Protein AF-A0A1I0X7Y0-F1 (afdb_monomer)

pLDDT: mean 79.52, std 15.02, range [37.16, 93.94]

Nearest PDB structures (foldseek):
  6vsk-assembly1_A  TM=2.607E-01  e=7.099E+00  Homo sapiens

Foldseek 3Di:
DQVPDPDDDPDDDDQPFPLQVVLVVCVNVPCDDPVSVVVNCVVSVPTDDDNPDSDPDPPPDDDDD

Radius of gyration: 15.37 Å; Cα contacts (8 Å, |Δi|>4): 42; chains: 1; bounding box: 41×35×33 Å

Sequence (65 aa):
MARKQKRVVAKAKEVNNHKYAFRCFLLRLGLIGDEYKTSRKILLQNLSGNAAFKCGHRKGGTEHD

Structure (mmCIF, N/CA/C/O backbone):
data_AF-A0A1I0X7Y0-F1
#
_entry.id   AF-A0A1I0X7Y0-F1
#
loop_
_atom_site.group_PDB
_atom_site.id
_atom_site.type_symbol
_atom_site.label_atom_id
_atom_site.label_alt_id
_atom_site.label_comp_id
_atom_site.label_asym_id
_atom_site.label_entity_id
_atom_site.label_seq_id
_atom_site.pdbx_PDB_ins_code
_atom_site.Cartn_x
_atom_site.Cartn_y
_atom_site.Cartn_z
_atom_site.occupancy
_atom_site.B_iso_or_equiv
_atom_site.auth_seq_id
_atom_site.auth_comp_id
_atom_site.auth_asym_id
_atom_site.auth_atom_id
_atom_site.pdbx_PDB_model_num
ATOM 1 N N . MET A 1 1 ? -9.090 -3.438 -2.337 1.00 61.12 1 MET A N 1
ATOM 2 C CA . MET A 1 1 ? -8.296 -3.361 -3.584 1.00 61.12 1 MET A CA 1
ATOM 3 C C . MET A 1 1 ? -7.215 -4.449 -3.723 1.00 61.12 1 MET A C 1
ATOM 5 O O . MET A 1 1 ? -6.628 -4.527 -4.790 1.00 61.12 1 MET A O 1
ATOM 9 N N . ALA A 1 2 ? -7.034 -5.378 -2.772 1.00 63.47 2 ALA A N 1
ATOM 10 C CA . ALA A 1 2 ? -6.185 -6.569 -2.965 1.00 63.47 2 ALA A CA 1
ATOM 11 C C . ALA A 1 2 ? -6.959 -7.801 -3.486 1.00 63.47 2 ALA A C 1
ATOM 13 O O . ALA A 1 2 ? -6.608 -8.362 -4.515 1.00 63.47 2 ALA A O 1
ATOM 14 N N . ARG A 1 3 ? -8.092 -8.153 -2.855 1.00 66.38 3 ARG A N 1
ATOM 15 C CA . ARG A 1 3 ? -8.940 -9.310 -3.233 1.00 66.38 3 ARG A CA 1
ATOM 16 C C . ARG A 1 3 ? -9.493 -9.289 -4.669 1.00 66.38 3 ARG A C 1
ATOM 18 O O . ARG A 1 3 ? -9.915 -10.319 -5.169 1.00 66.38 3 ARG A O 1
ATOM 25 N N . LYS A 1 4 ? -9.517 -8.120 -5.320 1.00 74.94 4 LYS A N 1
ATOM 26 C CA . LYS A 1 4 ? -10.006 -7.946 -6.701 1.00 74.94 4 LYS A CA 1
ATOM 27 C C . LYS A 1 4 ? -8.887 -8.030 -7.754 1.00 74.94 4 LYS A C 1
ATOM 29 O O . LYS A 1 4 ? -9.172 -7.909 -8.942 1.00 74.94 4 LYS A O 1
ATOM 34 N N .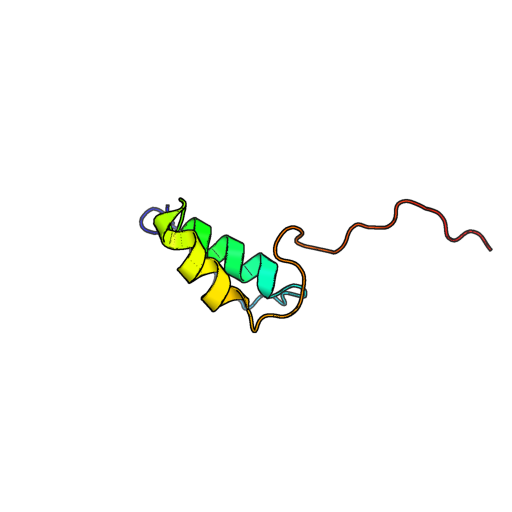 GLN A 1 5 ? -7.619 -8.186 -7.356 1.00 71.31 5 GLN A N 1
ATOM 35 C CA . GLN A 1 5 ? -6.520 -8.297 -8.318 1.00 71.31 5 GLN A CA 1
ATOM 36 C C . GLN A 1 5 ? -6.536 -9.674 -8.992 1.00 71.31 5 GLN A C 1
ATOM 38 O O . GLN A 1 5 ? -6.310 -10.691 -8.352 1.00 71.31 5 GLN A O 1
ATOM 43 N N . LYS A 1 6 ? -6.785 -9.690 -10.307 1.00 80.06 6 LYS A N 1
ATOM 44 C CA . LYS A 1 6 ? -6.881 -10.911 -11.130 1.00 80.06 6 LYS A CA 1
ATOM 45 C C . LYS A 1 6 ? -5.517 -11.468 -11.567 1.00 80.06 6 LYS A C 1
ATOM 47 O O . LYS A 1 6 ? -5.439 -12.582 -12.068 1.00 80.06 6 LYS A O 1
ATOM 52 N N . ARG A 1 7 ? -4.443 -10.681 -11.433 1.00 75.38 7 ARG A N 1
ATOM 53 C CA . ARG A 1 7 ? -3.087 -11.020 -11.890 1.00 75.38 7 ARG A CA 1
ATOM 54 C C . ARG A 1 7 ? -2.053 -10.697 -10.818 1.00 75.38 7 ARG A C 1
ATOM 56 O O . ARG A 1 7 ? -2.010 -9.571 -10.328 1.00 75.38 7 ARG A O 1
ATOM 63 N N . VAL A 1 8 ? -1.192 -11.670 -10.533 1.00 70.94 8 VAL A N 1
ATOM 64 C CA . VAL A 1 8 ? 0.009 -11.527 -9.704 1.00 70.94 8 VAL A CA 1
ATOM 65 C C . VAL A 1 8 ? 1.208 -11.867 -10.584 1.00 70.94 8 VAL A C 1
ATOM 67 O O . VAL A 1 8 ? 1.188 -12.862 -11.303 1.00 70.94 8 VAL A O 1
ATOM 70 N N . VAL A 1 9 ? 2.234 -11.016 -10.573 1.00 74.88 9 VAL A N 1
ATOM 71 C CA . VAL A 1 9 ? 3.478 -11.250 -11.314 1.00 74.88 9 VAL A CA 1
ATOM 72 C C . VAL A 1 9 ? 4.523 -11.735 -10.319 1.00 74.88 9 VAL A C 1
ATOM 74 O O . VAL A 1 9 ? 4.902 -10.983 -9.427 1.00 74.88 9 VAL A O 1
ATOM 77 N N . ALA A 1 10 ? 4.982 -12.978 -10.476 1.00 74.38 10 ALA A N 1
ATOM 78 C CA . ALA A 1 10 ? 5.999 -13.580 -9.608 1.00 74.38 10 ALA A CA 1
ATOM 79 C C . ALA A 1 10 ? 7.428 -13.097 -9.916 1.00 74.38 10 ALA A C 1
ATOM 81 O O . ALA A 1 10 ? 8.343 -13.324 -9.131 1.00 74.38 10 ALA A O 1
ATOM 82 N N . LYS A 1 11 ? 7.636 -12.424 -11.056 1.00 77.94 11 LYS A N 1
ATOM 83 C CA . LYS A 1 11 ? 8.951 -11.910 -11.442 1.00 77.94 11 LYS A CA 1
ATOM 84 C C . LYS A 1 11 ? 9.405 -10.849 -10.441 1.00 77.94 11 LYS A C 1
ATOM 86 O O . LYS A 1 11 ? 8.804 -9.774 -10.361 1.00 77.94 11 LYS A O 1
ATOM 91 N N . ALA A 1 12 ? 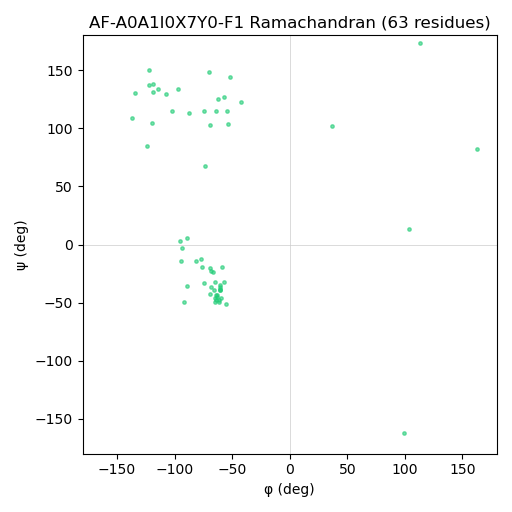10.487 -11.149 -9.726 1.00 72.19 12 ALA A N 1
ATOM 92 C CA . ALA A 1 12 ? 11.169 -10.183 -8.883 1.00 72.19 12 ALA A CA 1
ATOM 93 C C . ALA A 1 12 ? 11.592 -8.988 -9.745 1.00 72.19 12 ALA A C 1
ATOM 95 O O . ALA A 1 12 ? 12.195 -9.143 -10.809 1.00 72.19 12 ALA A O 1
ATOM 96 N N . LYS A 1 13 ? 11.207 -7.790 -9.313 1.00 75.88 13 LYS A N 1
ATOM 97 C CA . LYS A 1 13 ? 11.590 -6.541 -9.961 1.00 75.88 13 LYS A CA 1
ATOM 98 C C . LYS A 1 13 ? 12.607 -5.868 -9.060 1.00 75.88 13 LYS A C 1
ATOM 100 O O . LYS A 1 13 ? 12.330 -5.716 -7.873 1.00 75.88 13 LYS A O 1
ATOM 105 N N . GLU A 1 14 ? 13.745 -5.464 -9.610 1.00 74.94 14 GLU A N 1
ATOM 106 C CA . GLU A 1 14 ? 14.689 -4.640 -8.862 1.00 74.94 14 GLU A CA 1
ATOM 107 C C . GLU A 1 14 ? 14.019 -3.312 -8.508 1.00 74.94 14 GLU A C 1
ATOM 109 O O . GLU A 1 14 ? 13.429 -2.621 -9.348 1.00 74.94 14 GLU A O 1
ATOM 114 N N . VAL A 1 15 ? 14.031 -3.000 -7.218 1.00 78.31 15 VAL A N 1
ATOM 115 C CA . VAL A 1 15 ? 13.415 -1.805 -6.661 1.00 78.31 15 VAL A CA 1
ATOM 116 C C . VAL A 1 15 ? 14.515 -1.002 -5.991 1.00 78.31 15 VAL A C 1
ATOM 118 O O . VAL A 1 15 ? 14.907 -1.308 -4.877 1.00 78.31 15 VAL A O 1
ATOM 121 N N . ASN A 1 16 ? 14.948 0.080 -6.634 1.00 81.94 16 ASN A N 1
ATOM 122 C CA . ASN A 1 16 ? 15.985 0.964 -6.084 1.00 81.94 16 ASN A CA 1
ATOM 123 C C . ASN A 1 16 ? 15.515 1.759 -4.850 1.00 81.94 16 ASN A C 1
ATOM 125 O O . ASN A 1 16 ? 16.323 2.248 -4.069 1.00 81.94 16 ASN A O 1
ATOM 129 N N . ASN A 1 17 ? 14.199 1.910 -4.665 1.00 88.69 17 ASN A N 1
ATOM 130 C CA . ASN A 1 17 ? 13.607 2.574 -3.505 1.00 88.69 17 ASN A CA 1
ATOM 131 C C . ASN A 1 17 ? 12.612 1.646 -2.797 1.00 88.69 17 ASN A C 1
ATOM 133 O O . ASN A 1 17 ? 11.399 1.675 -3.050 1.00 88.69 17 ASN A O 1
ATOM 137 N N . HIS A 1 18 ? 13.151 0.805 -1.913 1.00 87.62 18 HIS A N 1
ATOM 138 C CA . HIS A 1 18 ? 12.387 -0.189 -1.162 1.00 87.62 18 HIS A CA 1
ATOM 139 C C . HIS A 1 18 ? 11.307 0.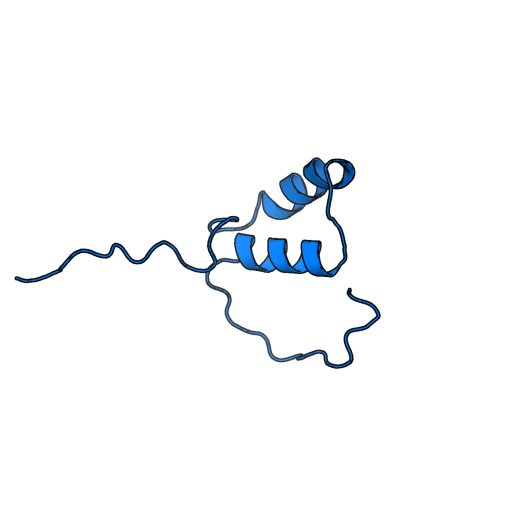456 -0.283 1.00 87.62 18 HIS A C 1
ATOM 141 O O . HIS A 1 18 ? 10.190 -0.061 -0.209 1.00 87.62 18 HIS A O 1
ATOM 147 N N . LYS A 1 19 ? 11.584 1.629 0.306 1.00 92.12 19 LYS A N 1
ATOM 148 C CA . LYS A 1 19 ? 10.622 2.363 1.143 1.00 92.12 19 LYS A CA 1
ATOM 149 C C . LYS A 1 19 ? 9.383 2.808 0.353 1.00 92.12 19 LYS A C 1
ATOM 151 O O . LYS A 1 19 ? 8.257 2.602 0.805 1.00 92.12 19 LYS A O 1
ATOM 156 N N . TYR A 1 20 ? 9.550 3.360 -0.849 1.00 92.00 20 TYR A N 1
ATOM 157 C CA . TYR A 1 20 ? 8.416 3.734 -1.706 1.00 92.00 20 TYR A CA 1
ATOM 158 C C . TYR A 1 20 ? 7.598 2.516 -2.153 1.00 92.00 20 TYR A C 1
ATOM 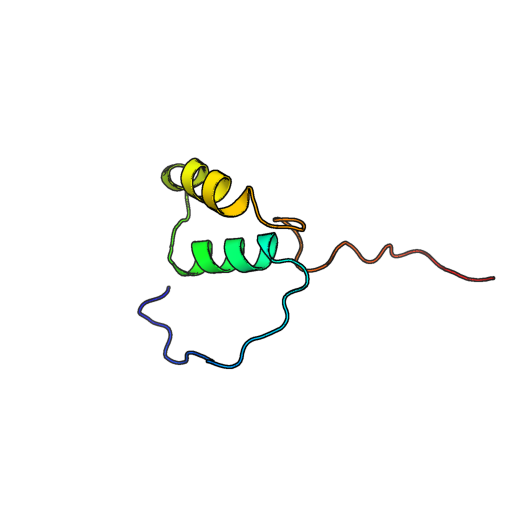160 O O . TYR A 1 20 ? 6.365 2.520 -2.086 1.00 92.00 20 TYR A O 1
ATOM 168 N N . ALA A 1 21 ? 8.272 1.457 -2.607 1.00 90.44 21 ALA A N 1
ATOM 169 C CA . ALA A 1 21 ? 7.582 0.273 -3.107 1.00 90.44 21 ALA A CA 1
ATOM 170 C C . ALA A 1 21 ? 6.759 -0.412 -2.015 1.00 90.44 21 ALA A C 1
ATOM 172 O O . ALA A 1 21 ? 5.598 -0.761 -2.254 1.00 90.44 21 ALA A O 1
ATOM 173 N N . PHE A 1 22 ? 7.324 -0.542 -0.811 1.00 91.31 22 PHE A N 1
ATOM 174 C CA . PHE A 1 22 ? 6.613 -1.141 0.310 1.00 91.31 22 PHE A CA 1
ATOM 175 C C . PHE A 1 22 ? 5.452 -0.260 0.780 1.00 91.31 22 PHE A C 1
ATOM 177 O O . PHE A 1 22 ? 4.366 -0.774 1.0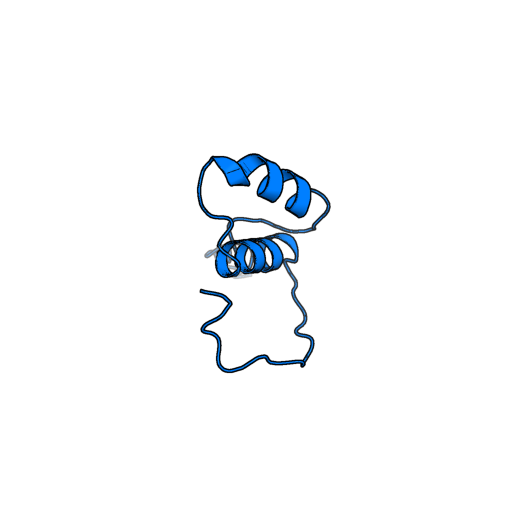34 1.00 91.31 22 PHE A O 1
ATOM 184 N N . ARG A 1 23 ? 5.591 1.075 0.756 1.00 91.31 23 ARG A N 1
ATOM 185 C CA . ARG A 1 23 ? 4.457 1.983 1.000 1.00 91.31 23 ARG A CA 1
ATOM 186 C C . ARG A 1 23 ? 3.301 1.690 0.043 1.00 91.31 23 ARG A C 1
ATOM 188 O O . ARG A 1 23 ? 2.169 1.519 0.488 1.00 91.31 23 ARG A O 1
ATOM 195 N N . CYS A 1 24 ? 3.564 1.627 -1.263 1.00 90.88 24 CYS A N 1
ATOM 196 C CA . CYS A 1 24 ? 2.527 1.321 -2.249 1.00 90.88 24 CYS A CA 1
ATOM 197 C C . CYS A 1 24 ? 1.901 -0.060 -2.029 1.00 90.88 24 CYS A C 1
ATOM 199 O O . CYS A 1 24 ? 0.707 -0.222 -2.268 1.00 90.88 24 CYS A O 1
ATOM 201 N N . PHE A 1 25 ? 2.679 -1.044 -1.581 1.00 89.25 25 PHE A N 1
ATOM 202 C CA . PHE A 1 25 ? 2.160 -2.360 -1.219 1.00 89.25 25 PHE A CA 1
ATOM 203 C C . PHE A 1 25 ? 1.153 -2.274 -0.061 1.00 89.25 25 PHE A C 1
ATOM 205 O O . PHE A 1 25 ? 0.023 -2.736 -0.214 1.00 89.25 25 PHE A O 1
ATOM 212 N N . LEU A 1 26 ? 1.496 -1.587 1.035 1.00 91.12 26 LEU A N 1
ATOM 213 C CA . LEU A 1 26 ? 0.595 -1.401 2.182 1.00 91.12 26 LEU A CA 1
ATOM 214 C C . LEU A 1 26 ? -0.699 -0.664 1.792 1.00 91.12 26 LEU A C 1
ATOM 216 O O . LEU A 1 26 ? -1.788 -1.036 2.226 1.00 91.12 26 LEU A O 1
ATOM 220 N N . LEU A 1 27 ? -0.608 0.334 0.907 1.00 90.19 27 LEU A N 1
ATOM 221 C CA . LEU A 1 27 ? -1.789 1.042 0.398 1.00 90.19 27 LEU A CA 1
ATOM 222 C C . LEU A 1 27 ? -2.698 0.131 -0.443 1.00 90.19 27 LEU A C 1
ATOM 224 O O . LEU A 1 27 ? -3.917 0.204 -0.317 1.00 90.19 27 LEU A O 1
ATOM 228 N N . ARG A 1 28 ? -2.136 -0.767 -1.266 1.00 86.19 28 ARG A N 1
ATOM 229 C CA . ARG A 1 28 ? -2.926 -1.734 -2.059 1.00 86.19 28 ARG A CA 1
ATOM 230 C C . ARG A 1 28 ? -3.673 -2.743 -1.184 1.00 86.19 28 ARG A C 1
ATOM 232 O O . ARG A 1 28 ? -4.773 -3.165 -1.556 1.00 86.19 28 ARG A O 1
ATOM 239 N N . LEU A 1 29 ? -3.093 -3.106 -0.037 1.00 87.69 29 LEU A N 1
ATOM 240 C CA . LEU A 1 29 ? -3.740 -3.946 0.975 1.00 87.69 29 LEU A CA 1
ATOM 241 C C . LEU A 1 29 ? -4.910 -3.236 1.670 1.00 87.69 29 LEU A C 1
ATOM 243 O O . LEU A 1 29 ? -5.827 -3.908 2.127 1.00 87.69 29 LEU A O 1
ATOM 247 N N . GLY A 1 30 ? -4.928 -1.900 1.668 1.00 89.62 30 GLY A N 1
ATOM 248 C CA . GLY A 1 30 ? -5.980 -1.096 2.288 1.00 89.62 30 GLY A CA 1
ATOM 249 C C . GLY A 1 30 ? -5.589 -0.475 3.626 1.00 89.62 30 GLY A C 1
ATOM 250 O O . GLY A 1 30 ? -6.464 0.049 4.301 1.00 89.62 30 GLY A O 1
ATOM 251 N N . LEU A 1 31 ? -4.298 -0.473 3.994 1.00 89.00 31 LEU A N 1
ATOM 252 C CA . LEU A 1 31 ? -3.796 0.231 5.180 1.00 89.00 31 LEU A CA 1
ATOM 253 C C . LEU A 1 31 ? -3.774 1.746 4.912 1.00 89.00 31 LEU A C 1
ATOM 255 O O . LEU A 1 31 ? -2.709 2.358 4.779 1.00 89.00 31 LEU A O 1
ATOM 259 N N . ILE A 1 32 ? -4.955 2.348 4.779 1.00 90.25 32 ILE A N 1
ATOM 260 C CA . ILE A 1 32 ? -5.211 3.753 4.437 1.00 90.25 32 ILE A CA 1
ATOM 261 C C . ILE A 1 32 ? -5.976 4.388 5.600 1.00 90.25 32 ILE A C 1
ATOM 263 O O . ILE A 1 32 ? -6.867 3.759 6.148 1.00 90.25 32 ILE A O 1
ATOM 267 N N . GLY A 1 33 ? -5.628 5.620 5.979 1.00 90.00 33 GLY A N 1
ATOM 268 C CA . GLY A 1 33 ? -6.220 6.308 7.136 1.00 90.00 33 GLY A CA 1
ATOM 269 C C . GLY A 1 33 ? -5.223 6.529 8.272 1.00 90.00 33 GLY A C 1
ATOM 270 O O . GLY A 1 33 ? -4.064 6.090 8.184 1.00 90.00 33 GLY A O 1
ATOM 271 N N . ASP A 1 34 ? -5.657 7.263 9.299 1.00 91.56 34 ASP A N 1
ATOM 272 C CA . ASP A 1 34 ? -4.814 7.654 10.437 1.00 91.56 34 ASP A CA 1
ATOM 273 C C . ASP A 1 34 ? -4.555 6.476 11.394 1.00 91.56 34 ASP A C 1
ATOM 275 O O . ASP A 1 34 ? -3.429 6.301 11.850 1.00 91.56 34 ASP A O 1
ATOM 279 N N . GLU A 1 35 ? -5.516 5.558 11.542 1.00 93.00 35 GLU A N 1
ATOM 280 C CA . GLU A 1 35 ? -5.385 4.334 12.354 1.00 93.00 35 GLU A CA 1
ATOM 281 C C . GLU A 1 35 ? -4.195 3.443 11.928 1.00 93.00 35 GLU A C 1
ATOM 283 O O . GLU A 1 35 ? -3.515 2.845 12.758 1.00 93.00 35 GLU A O 1
ATOM 288 N N . TYR A 1 36 ? -3.855 3.430 10.634 1.00 92.81 36 TYR A N 1
ATOM 289 C CA . TYR A 1 36 ? -2.716 2.672 10.100 1.00 92.81 36 TYR A CA 1
ATOM 290 C C . TYR A 1 36 ? -1.433 3.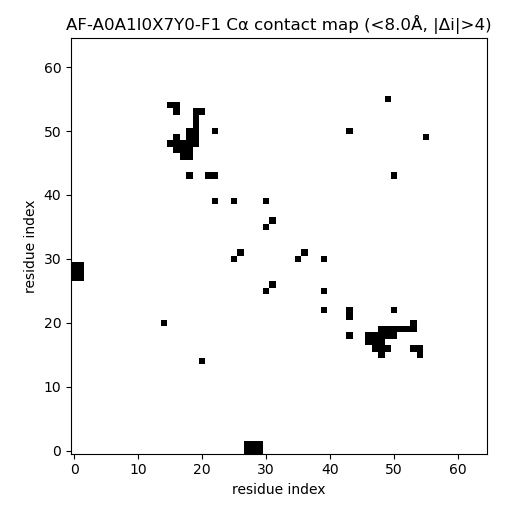504 9.971 1.00 92.81 36 TYR A C 1
ATOM 292 O O . TYR A 1 36 ? -0.430 3.021 9.439 1.00 92.81 36 TYR A O 1
ATOM 300 N N . LYS A 1 37 ? -1.428 4.772 10.398 1.00 91.00 37 LYS A N 1
ATOM 301 C CA . LYS A 1 37 ? -0.275 5.677 10.246 1.00 91.00 37 LYS A CA 1
ATOM 302 C C . LYS A 1 37 ? 0.935 5.186 11.028 1.00 91.00 37 LYS A C 1
ATOM 304 O O . LYS A 1 37 ? 2.036 5.154 10.476 1.00 91.00 37 LYS A O 1
ATOM 309 N N . THR A 1 38 ? 0.717 4.739 12.261 1.00 93.50 38 THR A N 1
ATOM 310 C CA . THR A 1 38 ? 1.760 4.163 13.116 1.00 93.50 38 THR A CA 1
ATOM 311 C C . THR A 1 38 ? 2.311 2.878 12.510 1.00 93.50 38 THR A C 1
ATOM 313 O O . THR A 1 38 ? 3.522 2.756 12.334 1.00 93.50 38 THR A O 1
ATOM 316 N N . SER A 1 39 ? 1.436 1.970 12.069 1.00 92.19 39 SER A N 1
ATOM 317 C CA . SER A 1 39 ? 1.838 0.721 11.414 1.00 92.19 39 SER A CA 1
ATOM 318 C C . SER A 1 39 ? 2.657 0.983 10.149 1.00 92.19 39 SER A C 1
ATOM 320 O O . SER A 1 39 ? 3.731 0.412 9.987 1.00 92.19 39 SER A O 1
ATOM 322 N N . ARG A 1 40 ? 2.218 1.905 9.277 1.00 92.81 40 ARG A N 1
ATOM 323 C CA . ARG A 1 40 ? 2.984 2.296 8.080 1.00 92.81 40 ARG A CA 1
ATOM 324 C C . ARG A 1 40 ? 4.348 2.879 8.447 1.00 92.81 40 ARG A C 1
ATOM 326 O O . ARG A 1 40 ? 5.316 2.592 7.756 1.00 92.81 40 ARG A O 1
ATOM 333 N N . LYS A 1 41 ? 4.450 3.681 9.511 1.00 92.12 41 LYS A N 1
ATOM 334 C CA . LYS A 1 41 ? 5.729 4.260 9.951 1.00 92.12 41 LYS A CA 1
ATOM 335 C C . LYS A 1 41 ? 6.703 3.174 10.411 1.00 92.12 41 LYS A C 1
ATOM 337 O O . LYS A 1 41 ? 7.826 3.143 9.919 1.00 92.12 41 LYS A O 1
ATOM 342 N N . ILE A 1 42 ? 6.255 2.269 11.281 1.00 93.94 42 ILE A N 1
ATOM 343 C CA . ILE A 1 42 ? 7.074 1.169 11.817 1.00 93.94 42 ILE A CA 1
ATOM 344 C C . ILE A 1 42 ? 7.536 0.244 10.688 1.00 93.94 42 ILE A C 1
ATOM 346 O O . ILE A 1 42 ? 8.721 -0.044 10.562 1.00 93.94 42 ILE A O 1
ATOM 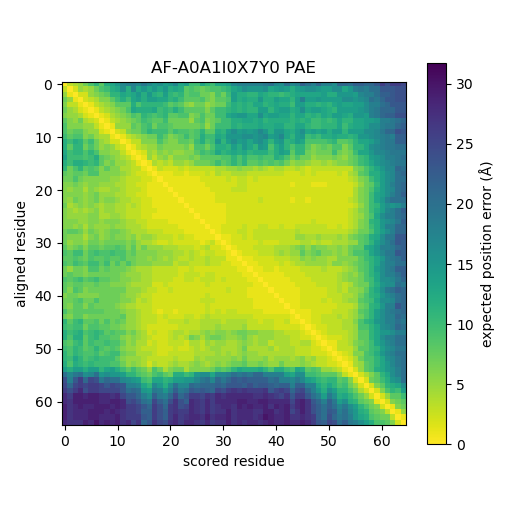350 N N . LEU A 1 43 ? 6.620 -0.161 9.807 1.00 92.31 43 LEU A N 1
ATOM 351 C CA . LEU A 1 43 ? 6.913 -1.074 8.699 1.00 92.31 43 LEU A CA 1
ATOM 352 C C . LEU A 1 43 ? 7.857 -0.477 7.643 1.00 92.31 43 LEU A C 1
ATOM 354 O O . LEU A 1 43 ? 8.525 -1.214 6.923 1.00 92.31 43 LEU A O 1
ATOM 358 N N . LEU A 1 44 ? 7.922 0.852 7.538 1.00 93.44 44 LEU A N 1
ATOM 359 C CA . LEU A 1 44 ? 8.803 1.544 6.598 1.00 93.44 44 LEU A CA 1
ATOM 360 C C . LEU A 1 44 ? 10.145 1.958 7.216 1.00 93.44 44 LEU A C 1
ATOM 362 O O . LEU A 1 44 ? 11.042 2.320 6.459 1.00 93.44 44 LEU A O 1
ATOM 366 N N . GLN A 1 45 ? 10.309 1.947 8.543 1.00 92.75 45 GLN A N 1
ATOM 367 C CA . GLN A 1 45 ? 11.433 2.625 9.208 1.00 92.75 45 GLN A CA 1
ATOM 368 C C . GLN A 1 45 ? 12.811 2.094 8.786 1.00 92.75 45 GLN A C 1
ATOM 370 O O . GLN A 1 45 ? 13.707 2.892 8.522 1.00 92.75 45 GLN A O 1
ATOM 375 N N . ASN A 1 46 ? 12.932 0.777 8.604 1.00 90.25 46 ASN A N 1
ATOM 376 C CA . ASN A 1 46 ? 14.189 0.093 8.281 1.00 90.25 46 ASN A CA 1
ATOM 377 C C . ASN A 1 46 ? 14.458 -0.020 6.770 1.00 90.25 46 ASN A C 1
ATOM 379 O O . ASN A 1 46 ? 15.402 -0.686 6.359 1.00 90.25 46 ASN A O 1
ATOM 383 N N . LEU A 1 47 ? 13.620 0.595 5.928 1.00 89.88 47 LEU A N 1
ATOM 384 C CA . LEU A 1 47 ? 13.771 0.531 4.476 1.00 89.88 47 LEU A CA 1
ATOM 385 C C . LEU A 1 47 ? 14.506 1.755 3.927 1.00 89.88 47 LEU A C 1
ATOM 387 O O . LEU A 1 47 ? 14.166 2.906 4.232 1.00 89.88 47 LEU A O 1
ATOM 391 N N . SER A 1 48 ? 15.462 1.489 3.043 1.00 87.06 48 SER A N 1
ATOM 392 C CA . SER A 1 48 ? 16.234 2.503 2.328 1.00 87.06 48 SER A CA 1
ATOM 393 C C . SER A 1 48 ? 15.392 3.248 1.289 1.00 87.06 48 SER A C 1
ATOM 395 O O . SER A 1 48 ? 14.473 2.692 0.672 1.00 87.06 48 SER A O 1
ATOM 397 N N . GLY A 1 49 ? 15.732 4.522 1.084 1.00 87.38 49 GLY A N 1
ATOM 398 C CA . GLY A 1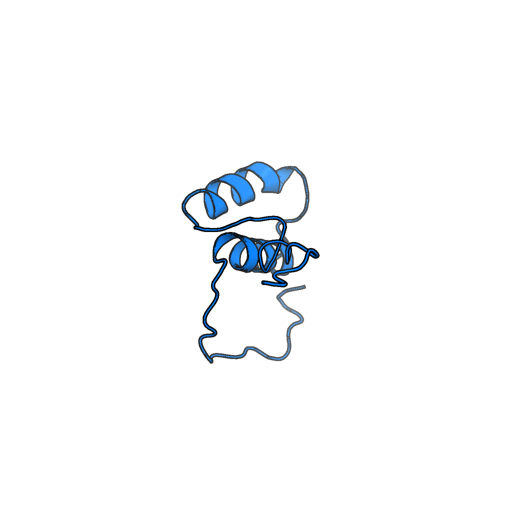 49 ? 15.095 5.405 0.111 1.00 87.38 49 GLY A CA 1
ATOM 399 C C . GLY A 1 49 ? 14.048 6.345 0.710 1.00 87.38 49 GLY A C 1
ATOM 400 O O . GLY A 1 49 ? 14.016 6.615 1.911 1.00 87.38 49 GLY A O 1
ATOM 401 N N . ASN A 1 50 ? 13.192 6.883 -0.154 1.00 87.12 50 ASN A N 1
ATOM 402 C CA . ASN A 1 50 ? 12.218 7.919 0.180 1.00 87.12 50 ASN A CA 1
ATOM 403 C C . ASN A 1 50 ? 10.783 7.383 0.038 1.00 87.12 50 ASN A C 1
ATOM 405 O O . ASN A 1 50 ? 10.447 6.774 -0.969 1.00 87.12 50 ASN A O 1
ATOM 409 N N . ALA A 1 51 ? 9.902 7.629 1.010 1.00 85.56 51 ALA A N 1
ATOM 410 C CA . ALA A 1 51 ? 8.523 7.131 0.960 1.00 85.56 51 ALA A CA 1
ATOM 411 C C . ALA A 1 51 ? 7.602 7.906 -0.006 1.00 85.56 51 ALA A C 1
ATOM 413 O O . ALA A 1 51 ? 6.524 7.417 -0.342 1.00 85.56 51 ALA A O 1
ATOM 414 N N . ALA A 1 52 ? 7.957 9.131 -0.393 1.00 85.19 52 ALA A N 1
ATOM 415 C CA . ALA A 1 52 ? 7.141 10.019 -1.219 1.00 85.19 52 ALA A CA 1
ATOM 416 C C . ALA A 1 52 ? 7.382 9.822 -2.723 1.00 85.19 52 ALA A C 1
ATOM 418 O O . ALA A 1 52 ? 6.425 9.866 -3.492 1.00 85.19 52 ALA A O 1
ATOM 419 N N . PHE A 1 53 ? 8.620 9.537 -3.137 1.00 82.69 53 PHE A N 1
ATOM 420 C CA . PHE A 1 53 ? 8.998 9.490 -4.555 1.00 82.69 53 PHE A CA 1
ATOM 421 C C . PHE A 1 53 ? 9.566 8.133 -4.963 1.00 82.69 53 PHE A C 1
ATOM 423 O O . PHE A 1 53 ? 10.393 7.569 -4.256 1.00 82.69 53 PHE A O 1
ATOM 430 N N . LYS A 1 54 ? 9.159 7.620 -6.131 1.00 80.62 54 LYS A N 1
ATOM 431 C CA . LYS A 1 54 ? 9.638 6.331 -6.659 1.00 80.62 54 LYS A CA 1
ATOM 432 C C . LYS A 1 54 ? 11.110 6.373 -7.077 1.00 80.62 54 LYS A C 1
ATOM 434 O O . LYS A 1 54 ? 11.846 5.442 -6.773 1.00 80.62 54 LYS A O 1
ATOM 439 N N . CYS A 1 55 ? 11.533 7.445 -7.741 1.00 76.00 55 CYS A N 1
ATOM 440 C CA . CYS A 1 55 ? 12.939 7.807 -7.905 1.00 76.00 55 CYS A CA 1
ATOM 441 C C . CYS A 1 55 ? 13.128 9.215 -7.332 1.00 76.00 55 CYS A C 1
ATOM 443 O O . CYS A 1 55 ? 12.172 9.994 -7.321 1.00 76.00 55 CYS A O 1
ATOM 445 N N . GLY A 1 56 ? 14.321 9.530 -6.817 1.00 65.06 56 GLY A N 1
ATOM 446 C CA . GLY A 1 56 ? 14.644 10.901 -6.417 1.00 65.06 56 GLY A CA 1
ATOM 447 C C . GLY A 1 56 ? 14.350 11.852 -7.575 1.00 65.06 56 GLY A C 1
ATOM 448 O O . GLY A 1 56 ? 14.492 11.448 -8.732 1.00 65.06 56 GLY A O 1
ATOM 449 N N . HIS A 1 57 ? 13.874 13.064 -7.277 1.00 58.75 57 HIS A N 1
ATOM 450 C CA . HIS A 1 57 ? 13.684 14.100 -8.290 1.00 58.75 57 HIS A CA 1
ATOM 451 C C . HIS A 1 57 ? 14.892 14.087 -9.230 1.00 58.75 57 HIS A C 1
ATOM 453 O O . HIS A 1 57 ? 16.022 14.243 -8.766 1.00 58.75 57 HIS A O 1
ATOM 459 N N . ARG A 1 58 ? 14.668 13.896 -10.538 1.00 57.38 58 ARG A N 1
ATOM 460 C CA . ARG A 1 58 ? 15.660 14.363 -11.505 1.00 57.38 58 ARG A CA 1
ATOM 461 C C . ARG A 1 58 ? 15.827 15.838 -11.169 1.00 57.38 58 ARG A C 1
ATOM 463 O O . ARG A 1 58 ? 14.844 16.573 -11.266 1.00 57.38 58 ARG A O 1
ATOM 470 N N . LYS A 1 59 ? 17.008 16.254 -10.703 1.00 52.06 59 LYS A N 1
ATOM 471 C CA . LYS A 1 59 ? 17.377 17.664 -10.788 1.00 52.06 59 LYS A CA 1
ATOM 472 C C . LYS A 1 59 ? 17.197 18.013 -12.264 1.00 52.06 59 LYS A C 1
ATOM 474 O O . LYS A 1 59 ? 17.954 17.546 -13.105 1.00 52.06 59 LYS A O 1
ATOM 479 N N . GLY A 1 60 ? 16.118 18.711 -12.596 1.00 53.75 60 GLY A N 1
ATOM 480 C CA . GLY A 1 60 ? 16.048 19.419 -13.860 1.00 53.75 60 GLY A CA 1
ATOM 481 C C . GLY A 1 60 ? 17.045 20.558 -13.734 1.00 53.75 60 GLY A C 1
ATOM 482 O O . GLY A 1 60 ? 16.781 21.494 -12.988 1.00 53.75 60 GLY A O 1
ATOM 483 N N . GLY A 1 61 ? 18.211 20.412 -14.359 1.00 46.50 61 GLY A N 1
ATOM 484 C CA . GLY A 1 61 ? 19.271 21.416 -14.335 1.00 46.50 61 GLY A CA 1
ATOM 485 C C . GLY A 1 61 ? 20.621 20.848 -14.762 1.00 46.50 61 GLY A C 1
ATOM 486 O O . GLY A 1 61 ? 21.405 20.469 -13.903 1.00 46.50 61 GLY A O 1
ATOM 487 N N . THR A 1 62 ? 20.816 20.765 -16.082 1.00 45.47 62 THR A N 1
ATOM 488 C CA . THR A 1 62 ? 22.072 21.039 -16.814 1.00 45.47 62 THR A CA 1
ATOM 489 C C . THR A 1 62 ? 23.400 20.633 -16.163 1.00 45.47 62 THR A C 1
ATOM 491 O O . THR A 1 62 ? 23.962 21.387 -15.373 1.00 45.47 62 THR A O 1
ATOM 494 N N . GLU A 1 63 ? 23.958 19.514 -16.625 1.00 43.06 63 GLU A N 1
ATOM 495 C CA . GLU A 1 63 ? 25.395 19.421 -16.903 1.00 43.06 63 GLU A CA 1
ATOM 496 C C . GLU A 1 63 ? 25.588 19.911 -18.346 1.00 43.06 63 GLU A C 1
ATOM 498 O O . GLU A 1 63 ? 25.059 19.314 -19.286 1.00 43.06 63 GLU A O 1
ATOM 503 N N . HIS A 1 64 ? 26.260 21.047 -18.507 1.00 44.47 64 HIS A N 1
ATOM 504 C CA . HIS A 1 64 ? 26.861 21.476 -19.764 1.00 44.47 64 HIS A CA 1
ATOM 505 C C . HIS A 1 64 ? 28.234 22.034 -19.381 1.00 44.47 64 HIS A C 1
ATOM 507 O O . HIS A 1 64 ? 28.265 23.062 -18.711 1.00 44.47 64 HIS A O 1
ATOM 513 N N . ASP A 1 65 ? 29.274 21.280 -19.754 1.00 37.16 65 ASP A N 1
ATOM 514 C CA . ASP A 1 65 ? 30.730 21.479 -19.568 1.00 37.16 65 ASP A CA 1
ATOM 515 C C . ASP A 1 65 ? 31.224 21.974 -18.191 1.00 37.16 65 ASP A C 1
ATOM 517 O O . ASP A 1 65 ? 31.100 23.179 -17.875 1.00 37.16 65 ASP A O 1
#

Organism: Selenomonas ruminantium (NCBI:txid971)

Solvent-accessible surface area (backbone atoms 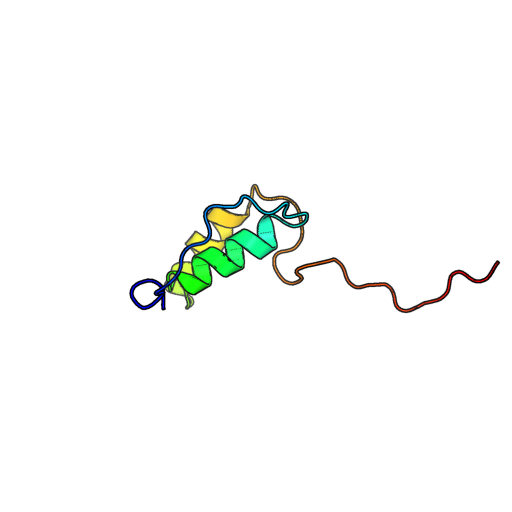only — not comparable to full-atom values): 4285 Å² total; per-residue (Å²): 112,48,94,77,59,91,76,83,81,84,72,86,71,93,61,93,21,47,17,19,56,51,49,54,51,44,48,42,69,56,61,68,62,74,88,34,45,63,57,54,50,65,76,38,66,90,39,56,67,42,71,89,42,76,60,78,79,75,77,86,70,81,92,76,137

Mean predicted aligned error: 9.03 Å

Secondary structure (DSSP, 8-state):
--TT------S----S-HHHHHHHHHHHHT--SSTTHHHHHHHHTT--S-SS-SS----------